Protein AF-A0A5C7VAC5-F1 (afdb_monomer_lite)

Sequence (43 aa):
CVFGKVIEGMEIVDEIKKVKTGNYAGHENVPLENVVIERAEIV

Structure (mmCIF, N/CA/C/O backbone):
data_AF-A0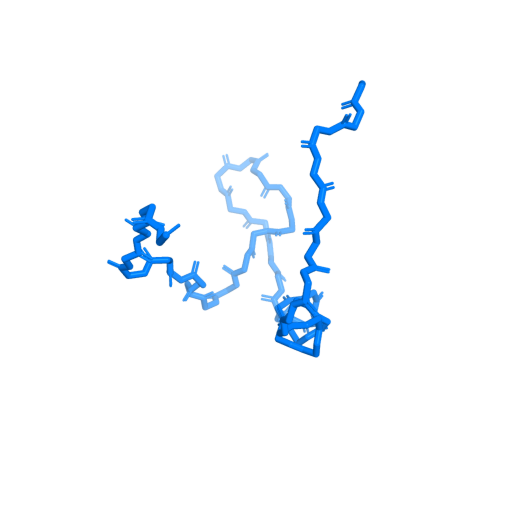A5C7VAC5-F1
#
_entry.id   AF-A0A5C7VAC5-F1
#
loop_
_atom_site.group_PDB
_atom_site.id
_atom_site.type_symbol
_atom_site.label_atom_id
_atom_site.label_alt_id
_atom_site.label_comp_id
_atom_site.label_asym_id
_atom_site.label_entity_id
_atom_site.label_seq_id
_atom_site.pdbx_PDB_ins_code
_atom_site.Cartn_x
_atom_site.Cartn_y
_atom_site.Cartn_z
_atom_site.occupancy
_atom_site.B_iso_or_equiv
_atom_site.auth_seq_id
_atom_site.auth_comp_id
_atom_site.auth_asym_id
_atom_site.auth_atom_id
_atom_site.pdbx_PDB_model_num
ATOM 1 N N . CYS A 1 1 ? -1.241 16.049 4.539 1.00 64.25 1 CYS A N 1
ATOM 2 C CA . CYS A 1 1 ? -2.491 15.940 5.321 1.00 64.25 1 CYS A CA 1
ATOM 3 C C . CYS A 1 1 ? -2.944 14.488 5.353 1.00 64.25 1 CYS A C 1
ATOM 5 O O . CYS A 1 1 ? -2.900 13.848 4.312 1.00 64.25 1 CYS A O 1
ATOM 7 N N . VAL A 1 2 ? -3.345 13.977 6.520 1.00 92.12 2 VAL A N 1
ATOM 8 C CA . VAL A 1 2 ? -3.930 12.633 6.689 1.00 92.12 2 VAL A CA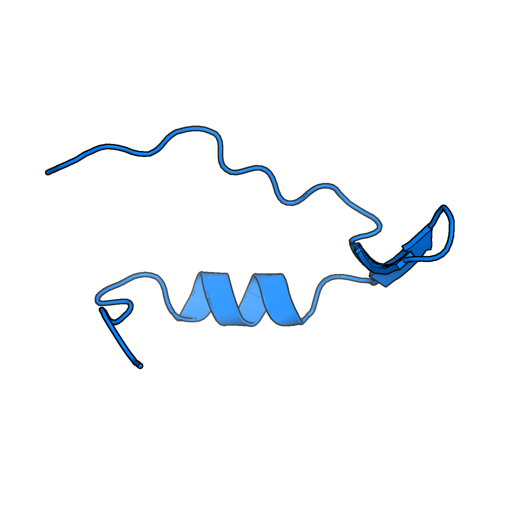 1
ATOM 9 C C . VAL A 1 2 ? -5.451 12.742 6.542 1.00 92.12 2 VAL A C 1
ATOM 11 O O . VAL A 1 2 ? -6.027 13.677 7.093 1.00 92.12 2 VAL A O 1
ATOM 14 N N . PHE A 1 3 ? -6.084 11.826 5.802 1.00 95.44 3 PHE A N 1
ATOM 15 C CA . PHE A 1 3 ? -7.528 11.867 5.500 1.00 95.44 3 PHE A CA 1
ATOM 16 C C . PHE A 1 3 ? -8.303 10.609 5.930 1.00 95.44 3 PHE A C 1
ATOM 18 O O . PHE A 1 3 ? -9.522 10.569 5.805 1.00 95.44 3 PHE A O 1
ATOM 25 N N . GLY A 1 4 ? -7.620 9.588 6.449 1.00 94.62 4 GLY A N 1
ATOM 26 C CA . GLY A 1 4 ? -8.240 8.332 6.858 1.00 94.62 4 GLY A CA 1
ATOM 27 C C . GLY A 1 4 ? -7.248 7.391 7.532 1.00 94.62 4 GLY A C 1
ATOM 28 O O . GLY A 1 4 ? -6.055 7.691 7.624 1.00 94.62 4 GLY A O 1
ATOM 29 N N . LYS A 1 5 ? -7.758 6.256 8.013 1.00 95.38 5 LYS A N 1
ATOM 30 C CA . LYS A 1 5 ? -6.976 5.167 8.607 1.00 95.38 5 LYS A CA 1
ATOM 31 C C . LYS A 1 5 ? -7.559 3.820 8.192 1.00 95.38 5 LYS A C 1
ATOM 33 O O . LYS A 1 5 ? -8.768 3.712 8.003 1.00 95.38 5 LYS A O 1
ATOM 38 N N . VAL A 1 6 ? -6.703 2.811 8.097 1.00 95.88 6 VAL A N 1
ATOM 39 C CA . VAL A 1 6 ? -7.124 1.419 7.920 1.00 95.88 6 VAL A CA 1
ATOM 40 C C . VAL A 1 6 ? -7.772 0.964 9.228 1.00 95.88 6 VAL A C 1
ATOM 42 O O . VAL A 1 6 ? -7.151 1.068 10.286 1.00 95.88 6 VAL A O 1
ATOM 45 N N . ILE A 1 7 ? -9.040 0.553 9.172 1.00 97.00 7 ILE A N 1
ATOM 46 C CA . ILE A 1 7 ? -9.777 0.064 10.349 1.00 97.00 7 ILE A CA 1
ATOM 47 C C . ILE A 1 7 ? -9.673 -1.456 10.511 1.00 97.00 7 ILE A C 1
ATOM 49 O O . ILE A 1 7 ? -9.705 -1.934 11.639 1.00 97.00 7 ILE A O 1
ATOM 53 N N . GLU A 1 8 ? -9.492 -2.189 9.411 1.00 96.06 8 GLU A N 1
ATOM 54 C CA . GLU A 1 8 ? -9.384 -3.651 9.349 1.00 96.06 8 GLU A CA 1
ATOM 55 C C . GLU A 1 8 ? -8.422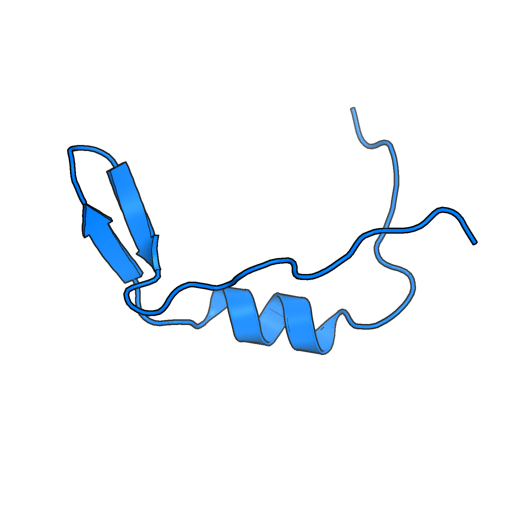 -4.048 8.216 1.00 96.06 8 GLU A C 1
ATOM 57 O O . GLU A 1 8 ? -8.256 -3.287 7.260 1.00 96.06 8 GLU A O 1
ATOM 62 N N . GLY A 1 9 ? -7.782 -5.220 8.318 1.00 95.75 9 GLY A N 1
ATOM 63 C CA . GLY A 1 9 ? -6.878 -5.740 7.283 1.00 95.75 9 GLY A CA 1
ATOM 64 C C . GLY A 1 9 ? -5.464 -5.147 7.299 1.00 95.75 9 GLY A C 1
ATOM 65 O O . GLY A 1 9 ? -4.793 -5.121 6.266 1.00 95.75 9 GLY A O 1
ATOM 66 N N .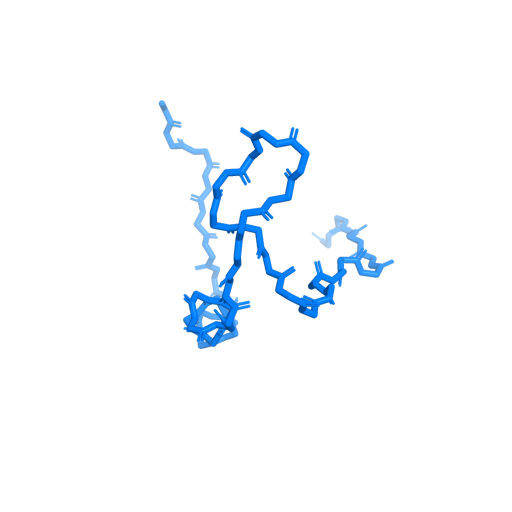 MET A 1 10 ? -4.989 -4.650 8.447 1.00 97.50 10 MET A N 1
ATOM 67 C CA . MET A 1 10 ? -3.634 -4.089 8.567 1.00 97.50 10 MET A CA 1
ATOM 68 C C . MET A 1 10 ? -2.549 -5.152 8.322 1.00 97.50 10 MET A C 1
ATOM 70 O O . MET A 1 10 ? -1.504 -4.862 7.747 1.00 97.50 10 MET A O 1
ATOM 74 N N . GLU A 1 11 ? -2.823 -6.400 8.687 1.00 96.62 11 GLU A N 1
ATOM 75 C CA . GLU A 1 11 ? -1.982 -7.560 8.413 1.00 96.62 11 GLU A CA 1
ATOM 76 C C . GLU A 1 11 ? -1.750 -7.773 6.910 1.00 96.62 11 GLU A C 1
ATOM 78 O O . GLU A 1 11 ? -0.624 -8.049 6.502 1.00 96.62 11 GLU A O 1
ATOM 83 N N . ILE A 1 12 ? -2.767 -7.534 6.075 1.00 96.25 12 ILE A N 1
ATOM 84 C CA . ILE A 1 12 ? -2.652 -7.632 4.614 1.00 96.25 12 ILE A CA 1
ATOM 85 C C . ILE A 1 12 ? -1.765 -6.506 4.074 1.00 96.25 12 ILE A C 1
ATOM 87 O O . ILE A 1 12 ? -0.933 -6.729 3.197 1.00 96.25 12 ILE A O 1
ATOM 91 N N . VAL A 1 13 ? -1.879 -5.296 4.632 1.00 95.75 13 VAL A N 1
ATOM 92 C CA . VAL A 1 13 ? -0.985 -4.178 4.287 1.00 95.75 13 VAL A CA 1
ATOM 93 C C . VAL A 1 13 ? 0.472 -4.526 4.619 1.00 95.75 13 VAL A C 1
ATOM 95 O O . VAL A 1 13 ? 1.374 -4.265 3.817 1.00 95.75 13 VAL A O 1
ATOM 98 N N . ASP A 1 14 ? 0.711 -5.154 5.772 1.00 96.56 14 ASP A N 1
ATOM 99 C CA . ASP A 1 14 ? 2.044 -5.593 6.192 1.00 96.56 14 ASP A CA 1
ATOM 100 C C . ASP A 1 14 ? 2.600 -6.746 5.341 1.00 96.56 14 ASP A C 1
ATOM 102 O O . ASP A 1 14 ? 3.817 -6.835 5.150 1.00 96.56 14 ASP A O 1
ATOM 106 N N . GLU A 1 15 ? 1.744 -7.624 4.819 1.00 96.25 15 GLU A N 1
ATOM 107 C CA . GLU A 1 15 ? 2.125 -8.655 3.850 1.00 96.25 15 GLU A CA 1
ATOM 108 C C . GLU A 1 15 ? 2.498 -8.046 2.496 1.00 96.25 15 GLU A C 1
ATOM 110 O O . GLU A 1 15 ? 3.576 -8.340 1.974 1.00 96.25 15 GLU A O 1
ATOM 115 N N . ILE A 1 16 ? 1.680 -7.122 1.976 1.00 95.94 16 ILE A N 1
ATOM 116 C CA . ILE A 1 16 ? 1.946 -6.403 0.719 1.00 95.94 16 ILE A CA 1
ATOM 117 C C . ILE A 1 16 ? 3.289 -5.671 0.792 1.00 95.94 16 ILE A C 1
ATOM 119 O O . ILE A 1 16 ? 4.058 -5.678 -0.164 1.00 95.94 16 ILE A O 1
ATOM 123 N N . LYS A 1 17 ? 3.634 -5.090 1.943 1.00 94.81 17 LYS A N 1
ATOM 124 C CA . LYS A 1 17 ? 4.920 -4.408 2.143 1.00 94.81 17 LYS A CA 1
ATOM 125 C C . LYS A 1 17 ? 6.143 -5.326 1.973 1.00 94.81 17 LYS A C 1
ATOM 127 O O . LYS A 1 17 ? 7.234 -4.831 1.698 1.00 94.81 17 LYS A O 1
ATOM 132 N N . LYS A 1 18 ? 5.993 -6.638 2.177 1.00 95.50 18 LYS A N 1
ATOM 133 C CA . LYS A 1 18 ? 7.091 -7.623 2.147 1.00 95.50 18 LYS A CA 1
ATOM 134 C C . LYS A 1 18 ? 7.241 -8.326 0.798 1.00 95.50 18 LYS A C 1
ATOM 136 O O . LYS A 1 18 ? 8.148 -9.149 0.660 1.00 95.50 18 LYS A O 1
ATOM 141 N N . VAL A 1 19 ? 6.366 -8.050 -0.173 1.00 95.94 19 VAL A N 1
ATOM 142 C CA . VAL A 1 19 ? 6.442 -8.689 -1.493 1.00 95.94 19 VAL A CA 1
ATOM 143 C C . VAL A 1 19 ? 7.770 -8.361 -2.164 1.00 95.94 19 VAL A C 1
ATOM 145 O O . VAL A 1 19 ? 8.368 -7.308 -1.942 1.00 95.94 19 VAL A O 1
ATOM 148 N N . LYS A 1 20 ? 8.258 -9.284 -2.992 1.00 96.25 20 LYS A N 1
ATOM 149 C CA . LYS A 1 20 ? 9.503 -9.064 -3.727 1.00 96.25 20 LYS A CA 1
ATOM 150 C C . LYS A 1 20 ? 9.307 -7.928 -4.722 1.00 96.25 20 LYS A C 1
ATOM 152 O O . LYS A 1 20 ? 8.354 -7.949 -5.500 1.00 96.25 20 LYS A O 1
ATOM 157 N N . THR A 1 21 ? 10.243 -6.991 -4.734 1.00 97.19 21 THR A N 1
ATOM 158 C CA . THR A 1 21 ? 10.236 -5.847 -5.643 1.00 97.19 21 THR A CA 1
ATOM 159 C C . THR A 1 21 ? 11.471 -5.836 -6.539 1.00 97.19 21 THR A C 1
ATOM 161 O O . THR A 1 21 ? 12.499 -6.437 -6.226 1.00 97.19 21 THR A O 1
ATOM 164 N N . GLY A 1 22 ? 11.377 -5.128 -7.657 1.00 95.62 22 GLY A N 1
ATOM 165 C CA . GLY A 1 22 ? 12.477 -4.858 -8.571 1.00 95.62 22 GLY A CA 1
ATOM 166 C C . GLY A 1 22 ? 12.366 -3.467 -9.187 1.00 95.62 22 GLY A C 1
ATOM 167 O O . GLY A 1 22 ? 11.512 -2.664 -8.809 1.00 95.62 22 GLY A O 1
ATOM 168 N N . ASN A 1 23 ? 13.238 -3.194 -10.153 1.00 96.81 23 ASN A N 1
ATOM 169 C CA . ASN A 1 23 ? 13.203 -1.962 -10.931 1.00 96.81 23 ASN A CA 1
ATOM 170 C C . ASN A 1 23 ? 12.528 -2.241 -12.274 1.00 96.81 23 ASN A C 1
ATOM 172 O O . ASN A 1 23 ? 12.908 -3.180 -12.974 1.00 96.81 23 ASN A O 1
ATOM 176 N N . TYR A 1 24 ? 11.543 -1.427 -12.644 1.00 95.56 24 TYR A N 1
ATOM 177 C CA . TYR A 1 24 ? 10.789 -1.589 -13.883 1.00 95.56 24 TYR A CA 1
ATOM 178 C C . TYR A 1 24 ? 10.552 -0.236 -14.553 1.00 95.56 24 TYR A C 1
ATOM 180 O O . TYR A 1 24 ? 10.007 0.676 -13.942 1.00 95.56 24 TYR A O 1
ATOM 188 N N . ALA A 1 25 ? 10.970 -0.100 -15.816 1.00 94.62 25 ALA A N 1
ATOM 189 C CA . ALA A 1 25 ? 10.755 1.098 -16.640 1.00 94.62 25 ALA A CA 1
ATOM 190 C C . ALA A 1 25 ? 11.156 2.440 -15.975 1.00 94.62 25 ALA A C 1
ATOM 192 O O . ALA A 1 25 ? 10.509 3.460 -16.188 1.00 94.62 25 ALA A O 1
ATOM 193 N N . GLY A 1 26 ? 12.226 2.451 -15.171 1.00 96.06 26 GLY A N 1
ATOM 194 C CA . GLY A 1 26 ? 12.686 3.648 -14.450 1.00 96.06 26 GLY A CA 1
ATOM 195 C C . GLY A 1 26 ? 12.000 3.892 -13.099 1.00 96.06 26 GLY A C 1
ATOM 196 O O . GLY A 1 26 ? 12.353 4.845 -12.411 1.00 96.06 26 GLY A O 1
ATOM 197 N N . HIS A 1 27 ? 11.071 3.025 -12.695 1.00 96.94 27 HIS A N 1
ATOM 198 C CA . HIS A 1 27 ? 10.490 3.001 -11.356 1.00 96.94 27 HIS A CA 1
ATOM 199 C C . HIS A 1 27 ? 11.216 1.980 -10.474 1.00 96.94 27 HIS A C 1
ATOM 201 O O . HIS A 1 27 ? 11.444 0.842 -10.891 1.00 96.94 27 HIS A O 1
ATOM 207 N N . GLU A 1 28 ? 11.559 2.380 -9.250 1.00 95.94 28 GLU A N 1
ATOM 208 C CA . GLU A 1 28 ? 12.145 1.502 -8.232 1.00 95.94 28 GLU A CA 1
ATOM 209 C C . GLU A 1 28 ? 11.067 0.931 -7.301 1.00 95.94 28 GLU A C 1
ATOM 211 O O . GLU A 1 28 ? 10.011 1.535 -7.114 1.00 95.94 28 GLU A O 1
ATOM 216 N N . ASN A 1 29 ? 11.354 -0.215 -6.675 1.00 95.62 29 ASN A N 1
ATOM 217 C CA . ASN A 1 29 ? 10.467 -0.907 -5.725 1.00 95.62 29 ASN A CA 1
ATOM 218 C C . ASN A 1 29 ? 9.120 -1.370 -6.316 1.00 95.62 29 ASN A C 1
ATOM 220 O O . ASN A 1 29 ? 8.115 -1.446 -5.612 1.00 95.62 29 ASN A O 1
ATOM 224 N N . VAL A 1 30 ? 9.095 -1.715 -7.603 1.00 96.19 30 VAL A N 1
ATOM 225 C CA . VAL A 1 30 ? 7.903 -2.259 -8.264 1.00 96.19 30 VAL A CA 1
ATOM 226 C C . VAL A 1 30 ? 7.734 -3.733 -7.878 1.00 96.19 30 VAL A C 1
ATOM 228 O O . VAL A 1 30 ? 8.690 -4.493 -8.049 1.00 96.19 30 VAL A O 1
ATOM 231 N N . PRO A 1 31 ? 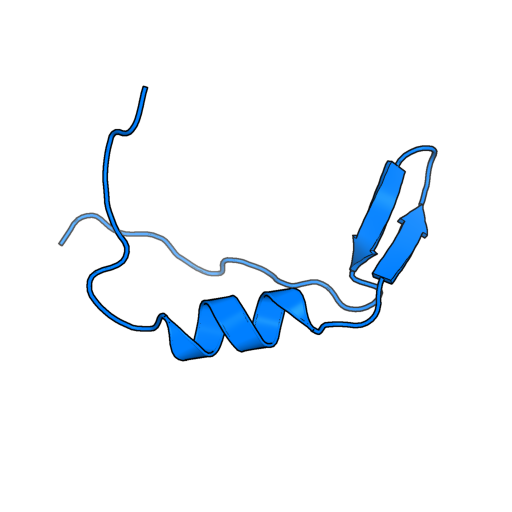6.566 -4.170 -7.370 1.00 97.12 31 PRO A N 1
ATOM 232 C CA . PRO A 1 31 ? 6.301 -5.579 -7.084 1.00 97.12 31 PRO A CA 1
ATOM 233 C C . PRO A 1 31 ? 6.542 -6.474 -8.305 1.00 97.12 31 PRO A C 1
ATOM 235 O O . PRO A 1 31 ? 6.113 -6.154 -9.411 1.00 97.12 31 PRO A O 1
ATOM 238 N N . LEU A 1 32 ? 7.235 -7.597 -8.105 1.00 95.56 32 LEU A N 1
ATOM 239 C CA . LEU A 1 32 ? 7.489 -8.578 -9.170 1.00 95.56 32 LEU A CA 1
ATOM 240 C C . LEU A 1 32 ? 6.226 -9.362 -9.539 1.00 95.56 32 LEU A C 1
ATOM 242 O O . LEU A 1 32 ? 6.069 -9.787 -10.680 1.00 95.56 32 LEU A O 1
ATOM 246 N N . GLU A 1 33 ? 5.341 -9.548 -8.563 1.00 94.50 33 GLU A N 1
ATOM 247 C CA . GLU A 1 33 ? 4.001 -10.089 -8.747 1.00 94.50 33 GLU A CA 1
ATOM 248 C C . GLU A 1 33 ? 2.990 -8.962 -8.538 1.00 94.50 33 GLU A C 1
ATOM 250 O O . GLU A 1 33 ? 3.117 -8.161 -7.608 1.00 94.50 33 GLU A O 1
ATOM 255 N N . ASN A 1 34 ? 1.991 -8.882 -9.418 1.00 94.12 34 ASN A N 1
ATOM 256 C CA . ASN A 1 34 ? 1.023 -7.792 -9.388 1.00 94.12 34 ASN A CA 1
ATOM 257 C C . ASN A 1 34 ? 0.124 -7.890 -8.149 1.00 94.12 34 ASN A C 1
ATOM 259 O O . ASN A 1 34 ? -0.618 -8.857 -7.988 1.00 94.12 34 ASN A O 1
ATOM 263 N N . VAL A 1 35 ? 0.126 -6.839 -7.329 1.00 95.88 35 VAL A N 1
ATOM 264 C CA . VAL A 1 35 ? -0.842 -6.643 -6.242 1.00 95.88 35 VAL A CA 1
ATOM 265 C C . VAL A 1 35 ? -1.999 -5.807 -6.792 1.00 95.88 35 VAL A C 1
ATOM 267 O O . VAL A 1 35 ? -1.889 -4.587 -6.913 1.00 95.88 35 VAL A O 1
ATOM 270 N N . VAL A 1 36 ? -3.084 -6.469 -7.202 1.00 96.88 36 VAL A N 1
ATOM 271 C CA . VAL A 1 36 ? -4.225 -5.834 -7.885 1.00 96.88 36 VAL A CA 1
ATOM 272 C C . VAL A 1 36 ? -5.368 -5.582 -6.904 1.00 96.88 36 VAL A C 1
ATOM 274 O O . VAL A 1 36 ? -5.776 -6.478 -6.173 1.00 96.88 36 VAL A O 1
ATOM 277 N N . ILE A 1 37 ? -5.923 -4.368 -6.920 1.00 96.88 37 ILE A N 1
ATOM 278 C CA . ILE A 1 37 ? -7.183 -4.057 -6.235 1.00 96.88 37 ILE A CA 1
ATOM 279 C C . ILE A 1 37 ? -8.326 -4.430 -7.182 1.00 96.88 37 ILE A C 1
ATOM 281 O O . ILE A 1 37 ? -8.569 -3.730 -8.162 1.00 96.88 37 ILE A O 1
ATOM 285 N N . GLU A 1 38 ? -9.010 -5.540 -6.907 1.00 97.50 38 GLU A N 1
ATOM 286 C CA . GLU A 1 38 ? -10.060 -6.066 -7.792 1.00 97.50 38 GLU A CA 1
ATOM 287 C C . GLU A 1 38 ? -11.354 -5.240 -7.748 1.00 97.50 38 GLU A C 1
ATOM 289 O O . GLU A 1 38 ? -12.024 -5.070 -8.768 1.00 97.50 38 GLU A O 1
ATOM 294 N N . ARG A 1 39 ? -11.715 -4.710 -6.573 1.00 96.50 39 ARG A N 1
ATOM 295 C CA . ARG A 1 39 ? -12.927 -3.908 -6.363 1.00 96.50 39 ARG A CA 1
ATOM 296 C C . ARG A 1 39 ? -12.739 -2.942 -5.196 1.00 96.50 39 ARG A C 1
ATOM 298 O O . ARG A 1 39 ? -12.046 -3.253 -4.232 1.00 96.5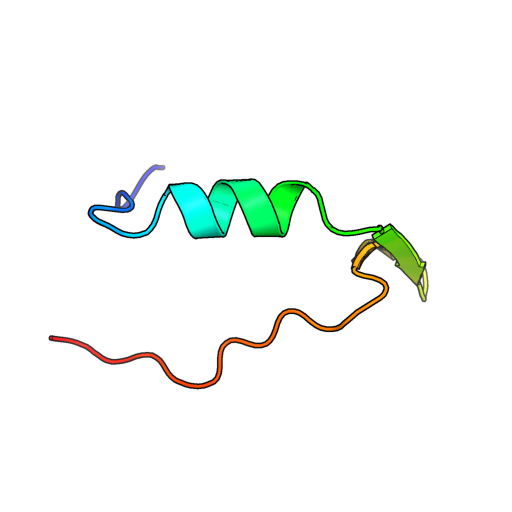0 39 ARG A O 1
ATOM 305 N N . ALA A 1 40 ? -13.386 -1.783 -5.278 1.00 96.75 40 ALA A N 1
ATOM 306 C CA . ALA A 1 40 ? -13.507 -0.825 -4.185 1.00 96.75 40 ALA A CA 1
ATOM 307 C C . ALA A 1 40 ? -14.941 -0.282 -4.156 1.00 96.75 40 ALA A C 1
ATOM 309 O O . ALA A 1 40 ? -15.501 0.045 -5.203 1.00 96.75 40 ALA A O 1
ATOM 310 N N . GLU A 1 41 ? -15.538 -0.204 -2.970 1.00 96.06 41 GLU A N 1
ATOM 311 C CA . GLU A 1 41 ? -16.936 0.191 -2.770 1.00 96.06 41 GLU A CA 1
ATOM 312 C C . GLU A 1 41 ? -17.069 1.132 -1.578 1.00 96.06 41 GLU A C 1
ATOM 314 O O . GLU A 1 41 ? -16.250 1.108 -0.660 1.00 96.06 41 GLU A O 1
ATOM 319 N N . ILE A 1 42 ? -18.119 1.953 -1.602 1.00 95.56 42 ILE A N 1
ATOM 320 C CA . ILE A 1 42 ? -18.524 2.769 -0.460 1.00 95.56 42 ILE A CA 1
ATOM 321 C C . ILE A 1 42 ? -19.570 1.960 0.302 1.00 95.56 42 ILE A C 1
ATOM 323 O O . ILE A 1 42 ? -20.616 1.637 -0.265 1.00 95.56 42 ILE A O 1
ATOM 327 N N . VAL A 1 43 ? -19.249 1.616 1.549 1.00 83.31 43 VAL A N 1
ATOM 328 C CA . VAL A 1 43 ? -20.103 0.837 2.457 1.00 83.31 43 VAL A CA 1
ATOM 329 C C . VAL A 1 43 ? -20.819 1.765 3.428 1.00 83.31 43 VAL A C 1
ATOM 331 O O . VAL A 1 43 ? -20.171 2.736 3.884 1.00 83.31 43 VAL A O 1
#

Radius of gyration: 13.33 Å; chains: 1; bounding box: 33×26×27 Å

Secondary structure (DSSP, 8-state):
-------S-HHHHHHHTTS-EEEETTEEEEESS----------

pLDDT: mean 94.91, std 5.19, range [64.25, 97.5]

Foldseek 3Di:
DDDDDDPDDVVVVVVVVPADAQDDPNDGRHHPDDPDDPDDDDD